Protein AF-A0BNM2-F1 (afdb_monomer_lite)

Foldseek 3Di:
DDDDPPDDPVVVVVVVPPPDDDPFDWDKDWDADPVQQWTQDIDTDDPCRVVVCVVVVVCNVVRHGLVVLCPDQADPPDPSNVVSVDDDDD

Secondary structure (DSSP, 8-state):
------SSHHHHHHHTT---S-----EEEEEE-TTT-BEEEEEEESTTHHHHHHHHHHHHHTT-BHHHHHTSPP-TT-HHHHHHTPPPP-

Radius of gyration: 18.02 Å; chains: 1; bounding box: 33×52×41 Å

Organism: Paramecium tetraurelia (NCBI:txid5888)

Sequence (90 aa):
MVGRISKSLKMFSRILRFQCKKSFHLLRKLIVRKDTEQIVEFHYIGLEAAEMTQCFTVAIRIGAKKSDFDSIVGIHLSAAEEMVQMKIFR

InterPro domains:
  IPR004099 Pyridine nucleotide-disulphide oxidoreductase, dimerisation domain [PF02852] (20-86)
  IPR016156 FAD/NAD-linked reductase, dimerisation domain superfamily [G3DSA:3.30.390.30] (5-90)
  IPR016156 FAD/NAD-linked reductase, dimerisation domain superfamily [SSF55424] (12-87)
  IPR046952 Glut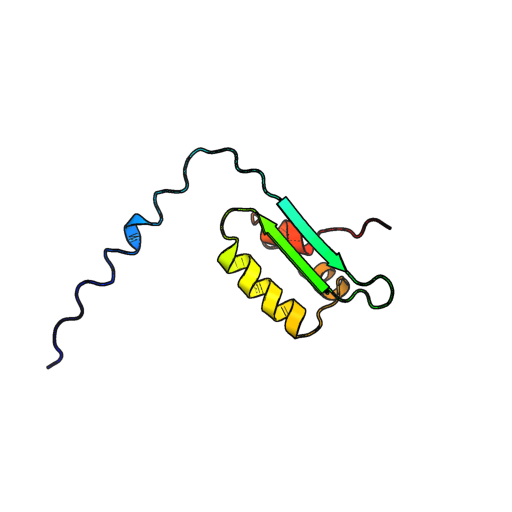athione reductase/thioredoxin reductase-like [PTHR42737] (25-87)

pLDDT: mean 75.89, std 24.3, range [27.48, 96.44]

Structure (mmCIF, N/CA/C/O backbone):
data_AF-A0BNM2-F1
#
_entry.id   AF-A0BNM2-F1
#
loop_
_atom_site.group_PDB
_atom_site.id
_atom_site.type_symbol
_atom_site.label_atom_id
_atom_site.label_alt_id
_atom_site.label_comp_id
_atom_site.label_asym_id
_atom_site.label_entity_id
_atom_site.label_seq_id
_atom_site.pdbx_PDB_ins_code
_atom_site.Cartn_x
_atom_site.Cartn_y
_atom_site.Cartn_z
_atom_site.occupancy
_atom_site.B_iso_or_equiv
_atom_site.auth_seq_id
_atom_site.auth_comp_id
_atom_site.auth_asym_id
_atom_site.auth_atom_id
_atom_site.pdbx_PDB_model_num
ATOM 1 N N . MET A 1 1 ? 11.317 -38.366 -28.376 1.00 35.19 1 MET A N 1
ATOM 2 C CA . MET A 1 1 ? 12.491 -37.540 -28.015 1.00 35.19 1 MET A CA 1
ATOM 3 C C . MET A 1 1 ? 12.179 -36.107 -28.444 1.00 35.19 1 MET A C 1
ATOM 5 O O . MET A 1 1 ? 11.924 -35.879 -29.618 1.00 35.19 1 MET A O 1
ATOM 9 N N . VAL A 1 2 ? 11.972 -35.221 -27.468 1.00 32.59 2 VAL A N 1
ATOM 10 C CA . VAL A 1 2 ? 11.152 -33.994 -27.552 1.00 32.59 2 VAL A CA 1
ATOM 11 C C . VAL A 1 2 ? 11.762 -32.926 -28.469 1.00 32.59 2 VAL A C 1
ATOM 13 O O . VAL A 1 2 ? 12.942 -32.600 -28.367 1.00 32.59 2 VAL A O 1
ATOM 16 N N . GLY A 1 3 ? 10.938 -32.388 -29.370 1.00 29.28 3 GLY A N 1
ATOM 17 C CA . GLY A 1 3 ? 11.309 -31.371 -30.346 1.00 29.28 3 GLY A CA 1
ATOM 18 C C . GLY A 1 3 ? 11.391 -29.953 -29.771 1.00 29.28 3 GLY A C 1
ATOM 19 O O . GLY A 1 3 ? 10.565 -29.539 -28.967 1.00 29.28 3 GLY A O 1
ATOM 20 N N . ARG A 1 4 ? 12.405 -29.218 -30.248 1.00 40.03 4 ARG A N 1
ATOM 21 C CA . ARG A 1 4 ? 12.487 -27.754 -30.435 1.00 40.03 4 ARG A CA 1
ATOM 22 C C . ARG A 1 4 ? 11.590 -26.881 -29.536 1.00 40.03 4 ARG A C 1
ATOM 24 O O . ARG A 1 4 ? 10.548 -26.404 -29.972 1.00 40.03 4 ARG A O 1
ATOM 31 N N . ILE A 1 5 ? 12.112 -26.488 -28.374 1.00 34.66 5 ILE A N 1
ATOM 32 C CA . ILE A 1 5 ? 11.742 -25.228 -27.706 1.00 34.66 5 ILE A CA 1
ATOM 33 C C . ILE A 1 5 ? 13.016 -24.393 -27.572 1.00 34.66 5 ILE A C 1
ATOM 35 O O . ILE A 1 5 ? 13.675 -24.358 -26.541 1.00 34.66 5 ILE A O 1
ATOM 39 N N . SER A 1 6 ? 13.419 -23.743 -28.660 1.00 37.00 6 SER A N 1
ATOM 40 C CA . SER A 1 6 ? 14.584 -22.856 -28.668 1.00 37.00 6 SER A CA 1
ATOM 41 C C . SER A 1 6 ? 14.264 -21.582 -29.439 1.00 37.00 6 SER A C 1
ATOM 43 O O . SER A 1 6 ? 14.816 -21.355 -30.513 1.00 37.00 6 SER A O 1
ATOM 45 N N . LYS A 1 7 ? 13.325 -20.769 -28.934 1.00 34.97 7 LYS A N 1
ATOM 46 C CA . LYS A 1 7 ? 13.140 -19.382 -29.412 1.00 34.97 7 LYS A CA 1
ATOM 47 C C . LYS A 1 7 ? 12.339 -18.440 -28.499 1.00 34.97 7 LYS A C 1
ATOM 49 O O . LYS A 1 7 ? 12.028 -17.347 -28.946 1.00 34.97 7 LYS A O 1
ATOM 54 N N . SER A 1 8 ? 12.079 -18.781 -27.230 1.00 33.44 8 SER A N 1
ATOM 55 C CA . SER A 1 8 ? 11.333 -17.875 -26.329 1.00 33.44 8 SER A CA 1
ATOM 56 C C . SER A 1 8 ? 12.193 -17.091 -25.327 1.00 33.44 8 SER A C 1
ATOM 58 O O . SER A 1 8 ? 11.760 -16.054 -24.840 1.00 33.44 8 SER A O 1
ATOM 60 N N . LEU A 1 9 ? 13.439 -17.505 -25.053 1.00 33.72 9 LEU A N 1
ATOM 61 C CA . LEU A 1 9 ? 14.269 -16.836 -24.033 1.00 33.72 9 LEU A CA 1
ATOM 62 C C . LEU A 1 9 ? 15.051 -15.602 -24.528 1.00 33.72 9 LEU A C 1
ATOM 64 O O . LEU A 1 9 ? 15.455 -14.774 -23.719 1.00 33.72 9 LEU A O 1
ATOM 68 N N . LYS A 1 10 ? 15.265 -15.430 -25.842 1.00 28.67 10 LYS A N 1
ATOM 69 C CA . LYS A 1 10 ? 16.030 -14.277 -26.375 1.00 28.67 10 LYS A CA 1
ATOM 70 C C . LYS A 1 10 ? 15.205 -12.991 -26.514 1.00 28.67 10 LYS A C 1
ATOM 72 O O . LYS A 1 10 ? 15.789 -11.925 -26.683 1.00 28.67 10 LYS A O 1
ATOM 77 N N . MET A 1 11 ? 13.876 -13.075 -26.436 1.00 32.59 11 MET A N 1
ATOM 78 C CA . MET A 1 11 ? 12.995 -11.903 -26.506 1.00 32.59 11 MET A CA 1
ATOM 79 C C . MET A 1 11 ? 12.901 -11.177 -25.152 1.00 32.59 11 MET A C 1
ATOM 81 O O . MET A 1 11 ? 12.779 -9.955 -25.119 1.00 32.59 11 MET A O 1
ATOM 85 N N . PHE A 1 12 ? 13.073 -11.905 -24.042 1.00 29.56 12 PHE A N 1
ATOM 86 C CA . PHE A 1 12 ? 12.973 -11.352 -22.687 1.00 29.56 12 PHE A CA 1
ATOM 87 C C . PHE A 1 12 ? 14.190 -10.510 -22.259 1.00 29.56 12 PHE A C 1
ATOM 89 O O . PHE A 1 12 ? 14.044 -9.566 -21.488 1.00 29.56 12 PHE A O 1
ATOM 96 N N . SER A 1 13 ? 15.388 -10.754 -22.805 1.00 29.47 13 SER A N 1
ATOM 97 C CA . SER A 1 13 ? 16.611 -10.026 -22.403 1.00 29.47 13 SER A CA 1
ATOM 98 C C . SER A 1 13 ? 16.777 -8.634 -23.034 1.00 29.47 13 SER A C 1
ATOM 100 O O . SER A 1 13 ? 17.719 -7.906 -22.704 1.00 29.47 13 SER A O 1
ATOM 102 N N . ARG A 1 14 ? 15.886 -8.255 -23.960 1.00 27.48 14 ARG A N 1
ATOM 103 C CA . ARG A 1 14 ? 15.951 -6.982 -24.699 1.00 27.48 14 ARG A CA 1
ATOM 104 C C . ARG A 1 14 ? 14.995 -5.921 -24.137 1.00 27.48 14 ARG A C 1
ATOM 106 O O . ARG A 1 14 ? 15.305 -4.739 -24.236 1.00 27.48 14 ARG A O 1
ATOM 113 N N . ILE A 1 15 ? 13.911 -6.339 -23.476 1.00 37.91 15 ILE A N 1
ATOM 114 C CA . ILE A 1 15 ? 12.957 -5.450 -22.783 1.00 37.91 15 ILE A CA 1
ATOM 115 C C . ILE A 1 15 ? 13.571 -4.851 -21.507 1.00 37.91 15 ILE A C 1
ATOM 117 O O . ILE A 1 15 ? 13.340 -3.686 -21.200 1.00 37.91 15 ILE A O 1
ATOM 121 N N . LEU A 1 16 ? 14.457 -5.586 -20.829 1.00 38.66 16 LEU A N 1
ATOM 122 C CA . LEU A 1 16 ? 15.103 -5.134 -19.589 1.00 38.66 16 LEU A CA 1
ATOM 123 C C . LEU A 1 16 ? 16.110 -3.978 -19.767 1.00 38.66 16 LEU A C 1
ATOM 125 O O . LEU A 1 16 ? 16.574 -3.422 -18.779 1.00 38.66 16 LEU A O 1
ATOM 129 N N . ARG A 1 17 ? 16.464 -3.587 -21.002 1.00 29.61 17 ARG A N 1
ATOM 130 C CA . ARG A 1 17 ? 17.507 -2.574 -21.277 1.00 29.61 17 ARG A CA 1
ATOM 131 C C . A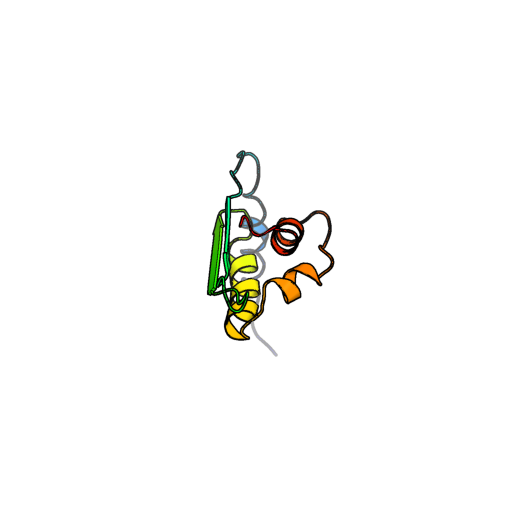RG A 1 17 ? 16.997 -1.196 -21.718 1.00 29.61 17 ARG A C 1
ATOM 133 O O . ARG A 1 17 ? 17.804 -0.386 -22.162 1.00 29.61 17 ARG A O 1
ATOM 140 N N . PHE A 1 18 ? 15.698 -0.905 -21.591 1.00 39.72 18 PHE A N 1
ATOM 141 C CA . PHE A 1 18 ? 15.136 0.397 -22.002 1.00 39.72 18 PHE A CA 1
ATOM 142 C C . PHE A 1 18 ? 14.824 1.375 -20.853 1.00 39.72 18 PHE A C 1
ATOM 144 O O . PHE A 1 18 ? 14.429 2.510 -21.098 1.00 39.72 18 PHE A O 1
ATOM 151 N N . GLN A 1 19 ? 15.035 0.984 -19.597 1.00 48.25 19 GLN A N 1
ATOM 152 C CA . GLN A 1 19 ? 14.796 1.849 -18.437 1.00 48.25 19 GLN A CA 1
ATOM 153 C C . GLN A 1 19 ? 16.090 2.587 -18.054 1.00 48.25 19 GLN A C 1
ATOM 155 O O . GLN A 1 19 ? 16.768 2.239 -17.093 1.00 48.25 19 GLN A O 1
ATOM 160 N N . CYS A 1 20 ? 16.496 3.579 -18.852 1.00 42.16 20 CYS A N 1
ATOM 161 C CA . CYS A 1 20 ? 17.639 4.435 -18.524 1.00 42.16 20 CYS A CA 1
ATOM 162 C C . CYS A 1 20 ? 17.404 5.877 -19.014 1.00 42.16 20 CYS A C 1
ATOM 164 O O . CYS A 1 20 ? 17.235 6.108 -20.210 1.00 42.16 20 CYS A O 1
ATOM 166 N N . LYS A 1 21 ? 17.462 6.837 -18.073 1.00 39.75 21 LYS A N 1
ATOM 167 C CA . LYS A 1 21 ? 17.578 8.305 -18.255 1.00 39.75 21 LYS A CA 1
ATOM 168 C C . LYS A 1 21 ? 16.330 9.139 -18.605 1.00 39.75 21 LYS A C 1
ATOM 170 O O . LYS A 1 21 ? 16.417 10.050 -19.426 1.00 39.75 21 LYS A O 1
ATOM 175 N N . LYS A 1 22 ? 15.199 8.957 -17.920 1.00 45.66 22 LYS A N 1
ATOM 176 C CA . LYS A 1 22 ? 14.228 10.060 -17.757 1.00 45.66 22 LYS A CA 1
ATOM 177 C C . LYS A 1 22 ? 13.865 10.218 -16.286 1.00 45.66 22 LYS A C 1
ATOM 179 O O . LYS A 1 22 ? 13.575 9.221 -15.635 1.00 45.66 22 LYS A O 1
ATOM 184 N N . SER A 1 23 ? 13.878 11.453 -15.783 1.00 50.66 23 SER A N 1
ATOM 185 C CA . SER A 1 23 ? 13.321 11.803 -14.473 1.00 50.66 23 SER A CA 1
ATOM 186 C C . SER A 1 23 ? 11.813 11.563 -14.522 1.00 50.66 23 SER A C 1
ATOM 188 O O . SER A 1 23 ? 11.047 12.414 -14.973 1.00 50.66 23 SER A O 1
ATOM 190 N N . PHE A 1 24 ? 11.396 10.347 -14.181 1.00 62.28 24 PHE A N 1
ATOM 191 C CA . PHE A 1 24 ? 9.993 9.969 -14.166 1.00 62.28 24 PHE A CA 1
ATOM 192 C C . PHE A 1 24 ? 9.390 10.427 -12.842 1.00 62.28 24 PHE A C 1
ATOM 194 O O . PHE A 1 24 ? 9.943 10.154 -11.778 1.00 62.28 24 PHE A O 1
ATOM 201 N N . HIS A 1 25 ? 8.280 11.156 -12.907 1.00 72.81 25 HIS A N 1
ATOM 202 C CA . HIS A 1 25 ? 7.569 11.562 -11.703 1.00 72.81 25 HIS A CA 1
ATOM 203 C C . HIS A 1 25 ? 6.780 10.359 -11.196 1.00 72.81 25 HIS A C 1
ATOM 205 O O . HIS A 1 25 ? 5.865 9.886 -11.869 1.00 72.81 25 HIS A O 1
ATOM 211 N N . LEU A 1 26 ? 7.164 9.858 -10.024 1.00 83.12 26 LEU A N 1
ATOM 212 C CA . LEU A 1 26 ? 6.421 8.826 -9.318 1.00 83.12 26 LEU A CA 1
ATOM 213 C C . LEU A 1 26 ? 5.191 9.469 -8.675 1.00 83.12 26 LEU A C 1
ATOM 215 O O . LEU A 1 26 ? 5.323 10.297 -7.773 1.00 83.12 26 LEU A O 1
ATOM 219 N N . LEU A 1 27 ? 3.998 9.092 -9.133 1.00 88.31 27 LEU A N 1
ATOM 220 C CA . LEU A 1 27 ? 2.741 9.503 -8.512 1.00 88.31 27 LEU A CA 1
ATOM 221 C C . LEU A 1 27 ? 2.027 8.281 -7.962 1.00 88.31 27 LEU A C 1
ATOM 223 O O . LEU A 1 27 ? 1.919 7.247 -8.618 1.00 88.31 27 LEU A O 1
ATOM 227 N N . ARG A 1 28 ? 1.506 8.424 -6.751 1.00 89.94 28 ARG A N 1
ATOM 228 C CA . ARG A 1 28 ? 0.789 7.370 -6.048 1.00 89.94 28 ARG A CA 1
ATOM 229 C C . ARG A 1 28 ? -0.339 7.966 -5.237 1.00 89.94 28 ARG A C 1
ATOM 231 O O . ARG A 1 28 ? -0.193 9.036 -4.648 1.00 89.94 28 ARG A O 1
ATOM 238 N N . LYS A 1 29 ? -1.464 7.264 -5.216 1.00 90.75 29 LYS A N 1
ATOM 239 C CA . LYS A 1 29 ? -2.636 7.635 -4.434 1.00 90.75 29 LYS A CA 1
ATOM 240 C C . LYS A 1 29 ? -3.299 6.376 -3.905 1.00 90.75 29 LYS A C 1
ATOM 242 O O . LYS A 1 29 ? -3.544 5.436 -4.657 1.00 90.75 29 LYS A O 1
ATOM 247 N N . LEU A 1 30 ? -3.608 6.394 -2.617 1.00 91.31 30 LEU A N 1
ATOM 248 C CA . LEU A 1 30 ? -4.391 5.368 -1.947 1.00 91.31 30 LEU A CA 1
ATOM 249 C C . LEU A 1 30 ? -5.663 6.024 -1.433 1.00 91.31 30 LEU A C 1
ATOM 251 O O . LEU A 1 30 ? -5.594 7.025 -0.718 1.00 91.31 30 LEU A O 1
ATOM 255 N N . ILE A 1 31 ? -6.814 5.493 -1.828 1.00 91.56 31 ILE A N 1
ATOM 256 C CA . ILE A 1 31 ? -8.105 5.981 -1.353 1.00 91.56 31 ILE A CA 1
ATOM 257 C C . ILE A 1 31 ? -8.598 5.019 -0.288 1.00 91.56 31 ILE A C 1
ATOM 259 O O . ILE A 1 31 ? -8.686 3.810 -0.506 1.00 91.56 31 ILE A O 1
ATOM 263 N N . VAL A 1 32 ? -8.905 5.583 0.873 1.00 92.88 32 VAL A N 1
ATOM 264 C CA . VAL A 1 32 ? -9.300 4.850 2.068 1.00 92.88 32 VAL A CA 1
ATOM 265 C C . VAL A 1 32 ? -10.649 5.378 2.533 1.00 92.88 32 VAL A C 1
ATOM 267 O O . VAL A 1 32 ? -10.890 6.588 2.524 1.00 92.88 32 VAL A O 1
ATOM 270 N N . ARG A 1 33 ? -11.544 4.476 2.932 1.00 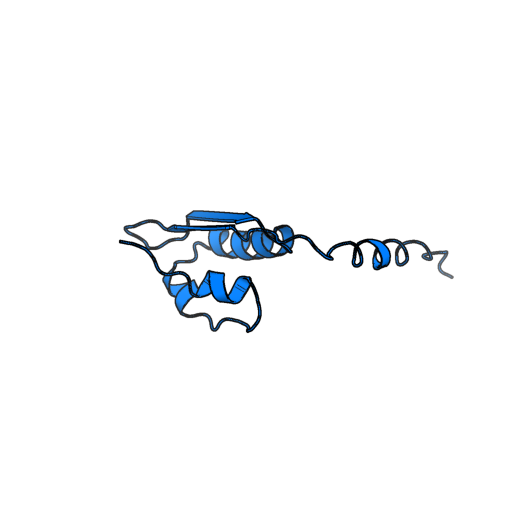92.56 33 ARG A N 1
ATOM 271 C CA . ARG A 1 33 ? -12.846 4.843 3.483 1.00 92.56 33 ARG A CA 1
ATOM 272 C C . ARG A 1 33 ? -12.682 5.415 4.897 1.00 92.56 33 ARG A C 1
ATOM 274 O O . ARG A 1 33 ? -11.965 4.845 5.711 1.00 92.56 33 ARG A O 1
ATOM 281 N N . LYS A 1 34 ? -13.343 6.536 5.201 1.00 87.31 34 LYS A N 1
ATOM 282 C CA . LYS A 1 34 ? -13.134 7.289 6.456 1.00 87.31 34 LYS A CA 1
ATOM 283 C C . LYS A 1 34 ? -13.619 6.560 7.719 1.00 87.31 34 LYS A C 1
ATOM 285 O O . LYS A 1 34 ? -13.065 6.767 8.789 1.00 87.31 34 LYS A O 1
ATOM 290 N N . ASP A 1 35 ? -14.668 5.762 7.594 1.00 90.25 35 ASP A N 1
ATOM 291 C CA . ASP A 1 35 ? -15.341 5.018 8.664 1.00 90.25 35 ASP A CA 1
ATOM 292 C C . ASP A 1 35 ? -14.693 3.654 8.941 1.00 90.25 35 ASP A C 1
ATOM 294 O O . ASP A 1 35 ? -14.492 3.302 10.099 1.00 90.25 35 ASP A O 1
ATOM 298 N N . THR A 1 36 ? -14.360 2.885 7.899 1.00 90.12 36 THR A N 1
ATOM 299 C CA . THR A 1 36 ? -13.841 1.510 8.055 1.00 90.12 36 THR A CA 1
ATOM 300 C C . THR A 1 36 ? -12.333 1.375 7.877 1.00 90.12 36 THR A C 1
ATOM 302 O O . THR A 1 36 ? -11.795 0.288 8.097 1.00 90.12 36 THR A O 1
ATOM 305 N N . GLU A 1 37 ? -11.667 2.440 7.428 1.00 91.88 37 GLU A N 1
ATOM 306 C CA . GLU A 1 37 ? -10.261 2.451 7.005 1.00 91.88 37 GLU A CA 1
ATOM 307 C C . GLU A 1 37 ? -9.931 1.422 5.912 1.00 91.88 37 GLU A C 1
ATOM 309 O O . GLU A 1 37 ? -8.766 1.114 5.665 1.00 91.88 37 GLU A O 1
ATOM 314 N N . GLN A 1 38 ? -10.948 0.902 5.221 1.00 93.69 38 GLN A N 1
ATOM 315 C CA . GLN A 1 38 ? -10.768 -0.026 4.114 1.00 93.69 38 GLN A CA 1
ATOM 316 C C . GLN A 1 38 ? -10.203 0.702 2.897 1.00 93.69 38 GLN A C 1
ATOM 318 O O . GLN A 1 38 ? -10.675 1.782 2.526 1.00 93.69 38 GLN A O 1
ATOM 323 N N . ILE A 1 39 ? -9.225 0.087 2.243 1.00 93.69 39 ILE A N 1
ATOM 324 C CA . ILE A 1 39 ? -8.671 0.588 0.990 1.00 93.69 39 ILE A CA 1
ATOM 325 C C . ILE A 1 39 ? -9.656 0.268 -0.134 1.00 93.69 39 ILE A C 1
ATOM 327 O O . ILE A 1 39 ? -10.011 -0.891 -0.347 1.00 93.69 39 ILE A O 1
ATOM 331 N N . VAL A 1 40 ? -10.097 1.302 -0.847 1.00 93.31 40 VAL A N 1
ATOM 332 C CA . VAL A 1 40 ? -11.082 1.177 -1.931 1.00 93.31 40 VAL A CA 1
ATOM 333 C C . VAL A 1 40 ? -10.449 1.313 -3.309 1.00 93.31 40 VAL A C 1
ATOM 335 O O . VAL A 1 40 ? -10.854 0.611 -4.229 1.00 93.31 40 VAL A O 1
ATOM 338 N N . GLU A 1 41 ? -9.437 2.171 -3.452 1.00 89.12 41 GLU A N 1
ATOM 339 C CA . GLU A 1 41 ? -8.770 2.404 -4.734 1.00 89.12 41 GLU A CA 1
ATOM 340 C C . GLU A 1 41 ? -7.270 2.624 -4.555 1.00 89.12 41 GLU A C 1
ATOM 342 O O . GLU A 1 41 ? -6.798 3.151 -3.540 1.00 89.12 41 GLU A O 1
ATOM 347 N N . PHE A 1 42 ? -6.529 2.250 -5.593 1.00 92.31 42 PHE A N 1
ATOM 348 C CA . PHE A 1 42 ? -5.091 2.423 -5.699 1.00 92.31 42 PHE A CA 1
ATOM 349 C C . PHE A 1 42 ? -4.745 2.942 -7.094 1.00 92.31 42 PHE A C 1
ATOM 351 O O . PHE A 1 42 ? -5.081 2.313 -8.095 1.00 92.31 42 PHE A O 1
ATOM 358 N N . HIS A 1 43 ? -4.054 4.080 -7.154 1.00 91.44 43 HIS A N 1
ATOM 359 C CA . HIS A 1 43 ? -3.515 4.640 -8.390 1.00 91.44 43 HIS A CA 1
ATOM 360 C C . HIS A 1 43 ? -2.002 4.762 -8.282 1.00 91.44 43 HIS A C 1
ATOM 362 O O . HIS A 1 43 ? -1.485 5.275 -7.287 1.00 91.44 43 HIS A O 1
ATOM 368 N N . TYR A 1 44 ? -1.302 4.337 -9.330 1.00 91.44 44 TYR A N 1
ATOM 369 C CA . TYR A 1 44 ? 0.151 4.359 -9.376 1.00 91.44 44 TYR A CA 1
ATOM 370 C C . TYR A 1 44 ? 0.649 4.653 -10.783 1.00 91.44 44 TYR A C 1
ATOM 372 O O . TYR A 1 44 ? 0.213 4.048 -11.760 1.00 91.44 44 TYR A O 1
ATOM 380 N N . ILE A 1 45 ? 1.574 5.599 -10.869 1.00 91.00 45 ILE A N 1
ATOM 381 C CA . ILE A 1 45 ? 2.255 6.012 -12.088 1.00 91.00 45 ILE A CA 1
ATOM 382 C C . ILE A 1 45 ? 3.740 5.958 -11.765 1.00 91.00 45 ILE A C 1
ATOM 384 O O . ILE A 1 45 ? 4.251 6.795 -11.024 1.00 91.00 45 ILE A O 1
ATOM 388 N N . GLY A 1 46 ? 4.430 4.962 -12.308 1.00 86.44 46 GLY A N 1
ATOM 389 C CA . GLY A 1 46 ? 5.835 4.722 -12.020 1.00 86.44 46 GLY A CA 1
ATOM 390 C C . GLY A 1 46 ? 6.396 3.568 -12.837 1.00 86.44 46 GLY A C 1
ATOM 391 O O . GLY A 1 46 ? 5.681 2.908 -13.596 1.00 86.44 46 GLY A O 1
ATOM 392 N N . LEU A 1 47 ? 7.690 3.324 -12.657 1.00 84.31 47 LEU A N 1
ATOM 393 C CA . LEU A 1 47 ? 8.292 2.040 -12.998 1.00 84.31 47 LEU A CA 1
ATOM 394 C C . LEU A 1 47 ? 7.548 0.915 -12.262 1.00 84.31 47 LEU A C 1
ATOM 396 O O . LEU A 1 47 ? 7.093 1.124 -11.145 1.00 84.31 47 LEU A O 1
ATOM 400 N N . GLU A 1 48 ? 7.424 -0.259 -12.883 1.00 87.12 48 GLU A N 1
ATOM 401 C CA . GLU A 1 48 ? 6.827 -1.452 -12.244 1.00 87.12 48 GLU A CA 1
ATOM 402 C C . GLU A 1 48 ? 5.335 -1.299 -11.878 1.00 87.12 48 GLU A C 1
ATOM 404 O O . GLU A 1 48 ? 4.800 -1.987 -11.008 1.00 87.12 48 GLU A O 1
ATOM 409 N N . ALA A 1 49 ? 4.623 -0.384 -12.551 1.00 90.44 49 ALA A N 1
ATOM 410 C CA . ALA A 1 49 ? 3.210 -0.127 -12.281 1.00 90.44 49 ALA A CA 1
ATOM 411 C C . ALA A 1 49 ? 2.323 -1.372 -12.445 1.00 90.44 49 ALA A C 1
ATOM 413 O O . ALA A 1 49 ? 1.337 -1.508 -11.721 1.00 90.44 49 ALA A O 1
ATOM 414 N N . ALA A 1 50 ? 2.657 -2.277 -13.369 1.00 91.94 50 ALA A N 1
ATOM 415 C CA . ALA A 1 50 ? 1.887 -3.497 -13.595 1.00 91.94 50 ALA A CA 1
ATOM 416 C C . ALA A 1 50 ? 2.010 -4.457 -12.402 1.00 91.94 50 ALA A C 1
ATOM 418 O O . ALA A 1 50 ? 0.999 -4.902 -11.857 1.00 91.94 50 ALA A O 1
ATOM 419 N N . GLU A 1 51 ? 3.240 -4.708 -11.959 1.00 92.81 51 GLU A N 1
ATOM 420 C CA . GLU A 1 51 ? 3.579 -5.568 -10.829 1.00 92.81 51 GLU A CA 1
ATOM 421 C C . GLU A 1 51 ? 2.991 -5.014 -9.525 1.00 92.81 51 GLU A C 1
ATOM 423 O O . GLU A 1 51 ? 2.323 -5.733 -8.777 1.00 92.81 51 GLU A O 1
ATOM 428 N N . MET A 1 52 ? 3.148 -3.707 -9.291 1.00 92.56 52 MET A N 1
ATOM 429 C CA . MET A 1 52 ? 2.575 -3.026 -8.130 1.00 92.56 52 MET A CA 1
ATOM 430 C C . MET A 1 52 ? 1.047 -3.105 -8.133 1.00 92.56 52 MET A C 1
ATOM 432 O O . MET A 1 52 ? 0.440 -3.512 -7.144 1.00 92.56 52 MET A O 1
ATOM 436 N N . THR A 1 53 ? 0.398 -2.785 -9.253 1.00 94.00 53 THR A N 1
ATOM 437 C CA . THR A 1 53 ? -1.070 -2.833 -9.347 1.00 94.00 53 THR A CA 1
ATOM 438 C C . THR A 1 53 ? -1.605 -4.239 -9.112 1.00 94.00 53 THR A C 1
ATOM 440 O O . THR A 1 53 ? -2.606 -4.393 -8.411 1.00 94.00 53 THR A O 1
ATOM 443 N N . GLN A 1 54 ? -0.927 -5.274 -9.610 1.00 94.88 54 GLN A N 1
ATOM 444 C CA . GLN A 1 54 ? -1.336 -6.658 -9.386 1.00 94.88 54 GLN A CA 1
ATOM 445 C C . GLN A 1 54 ? -1.321 -7.032 -7.896 1.00 94.88 54 GLN A C 1
ATOM 447 O O . GLN A 1 54 ? -2.314 -7.561 -7.392 1.00 94.88 54 GLN A O 1
ATOM 452 N N . CYS A 1 55 ? -0.243 -6.711 -7.176 1.00 91.50 55 CYS A N 1
ATOM 453 C CA . CYS A 1 55 ? -0.129 -6.981 -5.741 1.00 91.50 55 CYS A CA 1
ATOM 454 C C . CYS A 1 55 ? -1.201 -6.240 -4.925 1.00 91.50 55 CYS A C 1
ATOM 456 O O . CYS A 1 55 ? -1.886 -6.840 -4.094 1.00 91.50 55 CYS A O 1
ATOM 458 N N . PHE A 1 56 ? -1.403 -4.947 -5.195 1.00 93.06 56 PHE A N 1
ATOM 459 C CA . PHE A 1 56 ? -2.377 -4.127 -4.465 1.00 93.06 56 PHE A CA 1
ATOM 460 C C . PHE A 1 56 ? -3.825 -4.520 -4.772 1.00 93.06 56 PHE A C 1
ATOM 462 O O . PHE A 1 56 ? -4.673 -4.475 -3.884 1.00 93.06 56 PHE A O 1
ATOM 469 N N . THR A 1 57 ? -4.115 -4.975 -5.993 1.00 94.25 57 THR A N 1
ATOM 470 C CA . THR A 1 57 ? -5.457 -5.453 -6.361 1.00 94.25 57 THR A CA 1
ATOM 471 C C . THR A 1 57 ? -5.876 -6.651 -5.509 1.00 94.25 57 THR A C 1
ATOM 473 O O . THR A 1 57 ? -7.032 -6.740 -5.098 1.00 94.25 57 THR A O 1
ATOM 476 N N . VAL A 1 58 ? -4.944 -7.557 -5.192 1.00 95.25 58 VAL A N 1
ATOM 477 C CA . VAL A 1 58 ? -5.218 -8.685 -4.288 1.00 95.25 58 VAL A CA 1
ATOM 478 C C . VAL A 1 58 ? -5.560 -8.181 -2.886 1.00 95.25 58 VAL A C 1
ATOM 480 O O . VAL A 1 58 ? -6.566 -8.613 -2.325 1.00 95.25 58 VAL A O 1
ATOM 483 N N . ALA A 1 59 ? -4.788 -7.232 -2.350 1.00 93.62 59 ALA A N 1
ATOM 484 C CA . ALA A 1 59 ? -5.041 -6.641 -1.034 1.00 93.62 59 ALA A CA 1
ATOM 485 C C . ALA A 1 59 ? -6.412 -5.937 -0.958 1.00 93.62 59 ALA A C 1
ATOM 487 O O . ALA A 1 59 ? -7.165 -6.127 -0.004 1.00 93.62 59 ALA A O 1
ATOM 488 N N . ILE A 1 60 ? -6.784 -5.183 -1.997 1.00 94.19 60 ILE A N 1
ATOM 489 C CA . ILE A 1 60 ? -8.101 -4.534 -2.088 1.00 94.19 60 ILE A CA 1
ATOM 490 C C . ILE A 1 60 ? -9.216 -5.585 -2.141 1.00 94.19 60 ILE A C 1
ATOM 492 O O . ILE A 1 60 ? -10.215 -5.467 -1.433 1.00 94.19 60 ILE A O 1
ATOM 496 N N . ARG A 1 61 ? -9.036 -6.653 -2.931 1.00 95.44 61 ARG A N 1
ATOM 497 C CA . ARG A 1 61 ? -10.026 -7.730 -3.078 1.00 95.44 61 ARG A CA 1
ATOM 498 C C . ARG A 1 61 ? -10.313 -8.463 -1.766 1.00 95.44 61 ARG A C 1
ATOM 500 O O . ARG A 1 61 ? -11.454 -8.862 -1.552 1.00 95.44 61 ARG A O 1
ATOM 507 N N . ILE A 1 62 ? -9.310 -8.645 -0.907 1.00 96.44 62 ILE A N 1
ATOM 508 C CA . ILE A 1 62 ? -9.498 -9.263 0.417 1.00 96.44 62 ILE A CA 1
ATOM 509 C C . ILE A 1 62 ? -10.024 -8.278 1.473 1.00 96.44 62 ILE A C 1
ATOM 511 O O . ILE A 1 62 ? -10.248 -8.673 2.612 1.00 96.44 62 ILE A O 1
ATOM 515 N N . GLY A 1 63 ? -10.243 -7.011 1.107 1.00 94.62 63 GLY A N 1
ATOM 516 C CA . GLY A 1 63 ? -10.776 -5.990 2.006 1.00 94.62 63 GLY A CA 1
ATOM 517 C C . GLY A 1 63 ? -9.751 -5.426 2.985 1.00 94.62 63 GLY A C 1
ATOM 518 O O . GLY A 1 63 ? -10.127 -5.058 4.097 1.00 94.62 63 GLY A O 1
ATOM 519 N N . ALA A 1 64 ? -8.478 -5.352 2.586 1.00 95.62 64 ALA A N 1
ATOM 520 C CA . ALA A 1 64 ? -7.419 -4.832 3.442 1.00 95.62 64 ALA A CA 1
ATOM 521 C C . ALA A 1 64 ? -7.707 -3.399 3.918 1.00 95.62 64 ALA A C 1
ATOM 523 O O . ALA A 1 64 ? -8.193 -2.537 3.171 1.00 95.62 64 ALA A O 1
ATOM 524 N N . LYS A 1 65 ? -7.376 -3.148 5.181 1.00 94.94 65 LYS A N 1
ATOM 525 C CA . LYS A 1 65 ? -7.464 -1.841 5.826 1.00 94.94 65 LYS A CA 1
ATOM 526 C C . LYS A 1 65 ? -6.122 -1.131 5.788 1.00 94.94 65 LYS A C 1
ATOM 528 O O . LYS A 1 65 ? -5.069 -1.747 5.630 1.00 94.94 65 LYS A O 1
ATOM 533 N N . LYS A 1 66 ? -6.136 0.186 5.994 1.00 92.38 66 LYS A N 1
ATOM 534 C CA . LYS A 1 66 ? -4.898 0.964 6.080 1.00 92.38 66 LYS A CA 1
ATOM 535 C C . LYS A 1 66 ? -4.000 0.500 7.234 1.00 92.38 66 LYS A C 1
ATOM 537 O O . LYS A 1 66 ? -2.787 0.455 7.047 1.00 92.38 66 LYS A O 1
ATOM 542 N N . SER A 1 67 ? -4.590 0.073 8.353 1.00 93.50 67 SER A N 1
ATOM 543 C CA . SER A 1 67 ? -3.872 -0.516 9.490 1.00 93.50 67 SER A CA 1
ATOM 544 C C . SER A 1 67 ? -3.041 -1.739 9.104 1.00 93.50 67 SER A C 1
ATOM 546 O O . SER A 1 67 ? -1.939 -1.919 9.614 1.00 93.50 67 SER A O 1
ATOM 548 N N . ASP A 1 68 ? -3.542 -2.558 8.174 1.00 93.81 68 ASP A N 1
ATOM 549 C CA . ASP A 1 68 ? -2.828 -3.746 7.704 1.00 93.81 68 ASP A CA 1
ATOM 550 C C . ASP A 1 68 ? -1.570 -3.321 6.944 1.00 93.81 68 ASP A C 1
ATOM 552 O O . ASP A 1 68 ? -0.504 -3.893 7.138 1.00 93.81 68 ASP A O 1
ATOM 556 N N . PHE A 1 69 ? -1.662 -2.247 6.156 1.00 91.81 69 PHE A N 1
ATOM 557 C CA . PHE A 1 69 ? -0.521 -1.663 5.454 1.00 91.81 69 PHE A CA 1
ATOM 558 C C . PHE A 1 69 ? 0.483 -1.026 6.417 1.00 91.81 69 PHE A C 1
ATOM 560 O O . PHE A 1 69 ? 1.678 -1.232 6.250 1.00 91.81 69 PHE A O 1
ATOM 567 N N . ASP A 1 70 ? 0.018 -0.306 7.442 1.00 91.31 70 ASP A N 1
ATOM 568 C CA . ASP A 1 70 ? 0.900 0.306 8.450 1.00 91.31 70 ASP A CA 1
ATOM 569 C C . ASP A 1 70 ? 1.631 -0.733 9.313 1.00 91.31 70 ASP A C 1
ATOM 571 O O . ASP A 1 70 ? 2.705 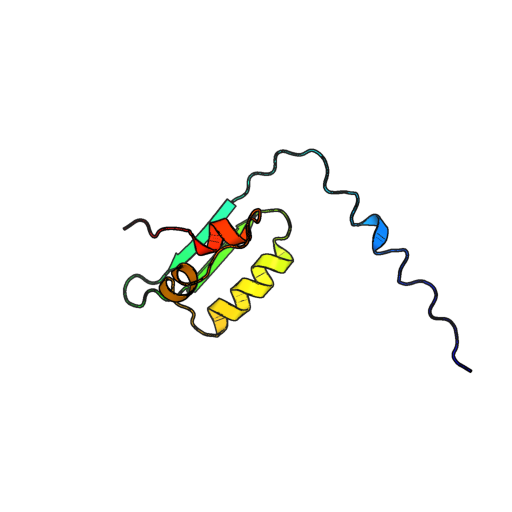-0.454 9.844 1.00 91.31 70 ASP A O 1
ATOM 575 N N . SER A 1 71 ? 1.067 -1.937 9.447 1.00 94.38 71 SER A N 1
ATOM 576 C CA . SER A 1 71 ? 1.699 -3.045 10.171 1.00 94.38 71 SER A CA 1
ATOM 577 C C . SER A 1 71 ? 2.827 -3.731 9.391 1.00 94.38 71 SER A C 1
ATOM 579 O O . SER A 1 71 ? 3.612 -4.482 9.974 1.00 94.38 71 SER A O 1
ATOM 581 N N . ILE A 1 72 ? 2.924 -3.486 8.080 1.00 93.31 72 ILE A N 1
ATOM 582 C CA . ILE A 1 72 ? 3.913 -4.122 7.210 1.00 93.31 72 ILE A CA 1
ATOM 583 C C . ILE A 1 72 ? 5.228 -3.347 7.265 1.00 93.31 72 ILE A C 1
ATOM 585 O O . ILE A 1 72 ? 5.286 -2.142 7.019 1.00 93.31 72 ILE A O 1
ATOM 589 N N . VAL A 1 73 ? 6.320 -4.072 7.512 1.00 94.00 73 VAL A N 1
ATOM 590 C CA . VAL A 1 73 ? 7.672 -3.528 7.373 1.00 94.00 73 VAL A CA 1
ATOM 591 C C . VAL A 1 73 ? 7.983 -3.352 5.888 1.00 94.00 73 VAL A C 1
ATOM 593 O O . VAL A 1 73 ? 7.953 -4.309 5.114 1.00 94.00 73 VAL A O 1
ATOM 596 N N . GLY A 1 74 ? 8.279 -2.115 5.492 1.00 92.00 74 GLY A N 1
ATOM 597 C CA . GLY A 1 74 ? 8.686 -1.796 4.130 1.00 92.00 74 GLY A CA 1
ATOM 598 C C . GLY A 1 74 ? 10.010 -2.460 3.749 1.00 92.00 74 GLY A C 1
ATOM 599 O O . GLY A 1 74 ? 10.924 -2.581 4.564 1.00 92.00 74 GLY A O 1
ATOM 600 N N . ILE A 1 75 ? 10.116 -2.882 2.488 1.00 92.25 75 ILE A N 1
ATOM 601 C CA . ILE A 1 75 ? 11.364 -3.407 1.928 1.00 92.25 75 ILE A CA 1
ATOM 602 C C . ILE A 1 75 ? 12.155 -2.243 1.341 1.00 92.25 75 ILE A C 1
ATOM 604 O O . ILE A 1 75 ? 11.814 -1.714 0.281 1.00 92.25 75 ILE A O 1
ATOM 608 N N . HIS A 1 76 ? 13.230 -1.873 2.016 1.00 93.06 76 HIS A N 1
ATOM 609 C CA . HIS A 1 76 ? 14.167 -0.864 1.543 1.00 93.06 76 HIS A CA 1
ATOM 610 C C . HIS A 1 76 ? 15.020 -1.406 0.382 1.00 93.06 76 HIS A C 1
ATOM 612 O O . HIS A 1 76 ? 15.498 -2.536 0.461 1.00 93.06 76 HIS A O 1
ATOM 618 N N . LEU A 1 77 ? 15.284 -0.712 -0.732 1.00 90.81 77 LEU A N 1
ATOM 619 C CA . LEU A 1 77 ? 14.952 0.643 -1.209 1.00 90.81 77 LEU A CA 1
ATOM 620 C C . LEU A 1 77 ? 13.886 0.565 -2.321 1.00 90.81 77 LEU A C 1
ATOM 622 O O . LEU A 1 77 ? 14.227 0.627 -3.505 1.00 90.81 77 LEU A O 1
ATOM 626 N N . SER A 1 78 ? 12.609 0.370 -1.986 1.00 87.00 78 SER A N 1
ATOM 627 C CA . SER A 1 78 ? 11.571 0.128 -3.005 1.00 87.00 78 SER A CA 1
ATOM 628 C C . SER A 1 78 ? 10.479 1.195 -3.036 1.00 87.00 78 SER A C 1
ATOM 630 O O . SER A 1 78 ? 10.096 1.753 -2.012 1.00 87.00 78 SER A O 1
ATOM 632 N N . ALA A 1 79 ? 9.879 1.411 -4.213 1.00 86.38 79 ALA A N 1
ATOM 633 C CA . ALA A 1 79 ? 8.676 2.243 -4.325 1.00 86.38 79 ALA A CA 1
ATOM 634 C C . ALA A 1 79 ? 7.484 1.658 -3.535 1.00 86.38 79 ALA A C 1
ATOM 636 O O . ALA A 1 79 ? 6.538 2.382 -3.213 1.00 86.38 79 ALA A O 1
ATOM 637 N N . ALA A 1 80 ? 7.526 0.356 -3.226 1.00 88.12 80 ALA A N 1
ATOM 638 C CA . ALA A 1 80 ? 6.543 -0.337 -2.403 1.00 88.12 80 ALA A CA 1
ATOM 639 C C . ALA A 1 80 ? 6.667 -0.016 -0.906 1.00 88.12 80 ALA A C 1
ATOM 641 O O . ALA A 1 80 ? 5.644 0.058 -0.229 1.00 88.12 80 ALA A O 1
ATOM 642 N N . GLU A 1 81 ? 7.877 0.228 -0.391 1.00 91.31 81 GLU A N 1
ATOM 643 C CA . GLU A 1 81 ? 8.088 0.671 0.997 1.00 91.31 81 GLU A CA 1
ATOM 644 C C . GLU A 1 81 ? 7.311 1.959 1.282 1.00 91.31 81 GLU A C 1
ATOM 646 O O . GLU A 1 81 ? 6.517 2.046 2.216 1.00 91.31 81 GLU A O 1
ATOM 651 N N . GLU A 1 82 ? 7.468 2.947 0.415 1.00 87.69 82 GLU A N 1
AT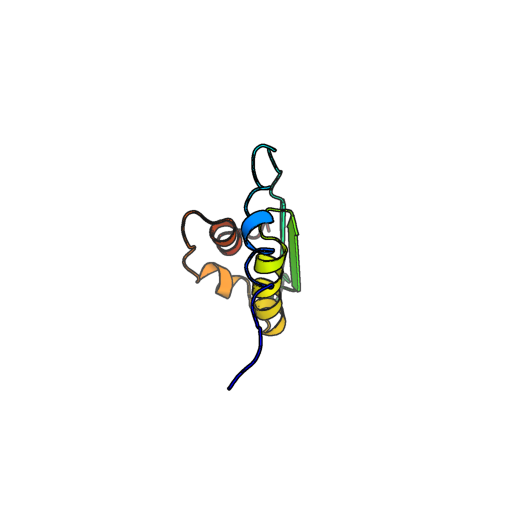OM 652 C CA . GLU A 1 82 ? 6.804 4.236 0.569 1.00 87.69 82 GLU A CA 1
ATOM 653 C C . GLU A 1 82 ? 5.271 4.121 0.464 1.00 87.69 82 GLU A C 1
ATOM 655 O O . GLU A 1 82 ? 4.552 4.942 1.028 1.00 87.69 82 GLU A O 1
ATOM 660 N N . MET A 1 83 ? 4.750 3.102 -0.233 1.00 87.94 83 MET A N 1
ATOM 661 C CA . MET A 1 83 ? 3.311 2.841 -0.329 1.00 87.94 83 MET A CA 1
ATOM 662 C C . MET A 1 83 ? 2.711 2.342 0.987 1.00 87.94 83 MET A C 1
ATOM 664 O O . MET A 1 83 ? 1.605 2.752 1.349 1.00 87.94 83 MET A O 1
ATOM 668 N N . VAL A 1 84 ? 3.418 1.459 1.696 1.00 90.38 84 VAL A N 1
ATOM 669 C CA . VAL A 1 84 ? 2.944 0.928 2.984 1.00 90.38 84 VAL A CA 1
ATOM 670 C C . VAL A 1 84 ? 3.067 1.968 4.103 1.00 90.38 84 VAL A C 1
ATOM 672 O O . VAL A 1 84 ? 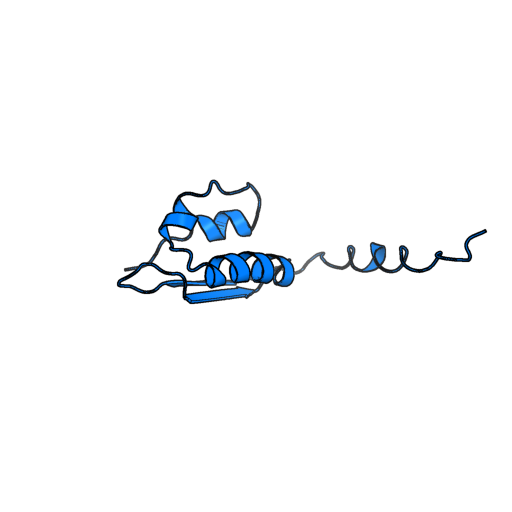2.236 1.988 5.004 1.00 90.38 84 VAL A O 1
ATOM 675 N N . GLN A 1 85 ? 3.998 2.920 3.967 1.00 87.81 85 GLN A N 1
ATOM 676 C CA . GLN A 1 85 ? 4.245 4.008 4.924 1.00 87.81 85 GLN A CA 1
ATOM 677 C C . GLN A 1 85 ? 3.391 5.280 4.718 1.00 87.81 85 GLN A C 1
ATOM 679 O O . GLN A 1 85 ? 3.545 6.251 5.466 1.00 87.81 85 GLN A O 1
ATOM 684 N N . MET A 1 86 ? 2.506 5.337 3.713 1.00 87.00 86 MET A N 1
ATOM 685 C CA . MET A 1 86 ? 1.698 6.540 3.455 1.00 87.00 86 MET A CA 1
ATOM 686 C C . MET A 1 86 ? 0.772 6.873 4.629 1.00 87.00 86 MET A C 1
ATOM 688 O O . MET A 1 86 ? 0.013 6.026 5.092 1.00 87.00 86 MET A O 1
ATOM 692 N N . LYS A 1 87 ? 0.763 8.138 5.056 1.00 85.25 87 LYS A N 1
ATOM 693 C CA . LYS A 1 87 ? -0.138 8.625 6.108 1.00 85.25 87 LYS A CA 1
ATOM 694 C C . LYS A 1 87 ? -1.430 9.181 5.515 1.00 85.25 87 LYS A C 1
ATOM 696 O O . LYS A 1 87 ? -1.414 9.841 4.477 1.00 85.25 87 LYS A O 1
ATOM 701 N N . ILE A 1 88 ? -2.546 8.938 6.197 1.00 78.38 88 ILE A N 1
ATOM 702 C CA . ILE A 1 88 ? -3.835 9.544 5.852 1.00 78.38 88 ILE A CA 1
ATOM 703 C C . ILE A 1 88 ? -3.801 11.016 6.277 1.00 78.38 88 ILE A C 1
ATOM 705 O O . ILE A 1 88 ? -3.585 11.319 7.451 1.00 78.38 88 ILE A O 1
ATOM 709 N N . PHE A 1 89 ? -4.047 11.927 5.336 1.00 68.88 89 PHE A N 1
ATOM 710 C CA . PHE A 1 89 ? -4.361 13.317 5.662 1.00 68.88 89 PHE A CA 1
ATOM 711 C C . PHE A 1 89 ? -5.827 13.389 6.098 1.00 68.88 89 PHE A C 1
ATOM 713 O O . PHE A 1 89 ? -6.713 12.980 5.346 1.00 68.88 89 PHE A O 1
ATOM 720 N N . ARG A 1 90 ? -6.056 13.830 7.338 1.00 56.16 90 ARG A N 1
ATOM 721 C CA . ARG A 1 90 ? -7.388 14.009 7.927 1.00 56.16 90 ARG A CA 1
ATOM 722 C C . ARG A 1 90 ? -7.908 15.418 7.704 1.00 56.16 90 ARG A C 1
ATOM 724 O O . ARG A 1 90 ? -7.080 16.350 7.782 1.00 56.16 90 ARG A O 1
#